Protein AF-A0A7W8E3R4-F1 (afdb_monomer)

Mean predicted aligned error: 11.69 Å

Sequence (68 aa):
MANSAVEKIGNAIGRLTPRELEELYVWLDQHHPQPIDDRLTADLANGNMDRAIFRALDDESRGRTQPL

Organism: NCBI:txid474949

pLDDT: mean 82.64, std 10.17, range [44.16, 96.06]

Radius of gyration: 20.66 Å; Cα contacts (8 Å, |Δi|>4): 14; chains: 1; bounding box: 55×27×43 Å

Secondary structure (DSSP, 8-state):
----HHHHHHHHHTT--HHHHHHHHHHHHHHS--HHHHHHHHHHHTTHHHHHHHHHHHHHHTT-PPP-

Solvent-accessible surface area (backbone atoms only — not comparable to full-atom values): 4081 Å² total; per-residue (Å²): 133,84,83,42,72,64,59,55,49,52,56,54,60,74,67,50,50,75,67,57,47,52,54,47,51,56,50,41,55,76,76,53,64,48,76,62,55,55,50,50,51,49,33,53,76,67,43,49,53,60,52,50,51,54,46,52,53,50,30,51,78,67,73,62,67,75,86,132

Foldseek 3Di:
DCCDPVVVVVVVLVPDDPVVVVVVVVVCCVPPPDPVNVVVVVCVVVCVVVVVVVVQVVCVVVVNDDDD

Structure (mmCIF, N/CA/C/O backbone):
data_AF-A0A7W8E3R4-F1
#
_entry.id   AF-A0A7W8E3R4-F1
#
loop_
_atom_site.group_PDB
_atom_site.id
_atom_site.type_symbol
_atom_site.label_atom_id
_atom_site.label_alt_id
_atom_site.label_comp_id
_atom_site.label_asym_id
_atom_site.label_entity_id
_atom_site.label_seq_id
_atom_site.pdbx_PDB_ins_code
_atom_site.Cartn_x
_atom_site.Cartn_y
_atom_site.Cartn_z
_atom_site.occupancy
_atom_site.B_iso_or_equiv
_atom_site.auth_seq_id
_atom_site.auth_comp_id
_atom_site.auth_asym_id
_atom_site.auth_atom_id
_atom_site.pdbx_PDB_model_num
ATOM 1 N N . MET A 1 1 ? -30.433 13.664 8.404 1.00 44.16 1 MET A N 1
ATOM 2 C CA . MET A 1 1 ? -29.141 13.334 9.041 1.00 44.16 1 MET A CA 1
ATOM 3 C C . MET A 1 1 ? -28.662 12.008 8.466 1.00 44.16 1 MET A C 1
ATOM 5 O O . MET A 1 1 ? -28.983 10.959 9.013 1.00 44.16 1 MET A O 1
ATOM 9 N N . ALA A 1 2 ? -28.007 12.023 7.306 1.00 51.62 2 ALA A N 1
ATOM 10 C CA . ALA A 1 2 ? -27.397 10.808 6.781 1.00 51.62 2 ALA A CA 1
ATOM 11 C C . ALA A 1 2 ? -26.115 10.575 7.585 1.00 51.62 2 ALA A C 1
ATOM 13 O O . ALA A 1 2 ? -25.099 11.171 7.271 1.00 51.62 2 A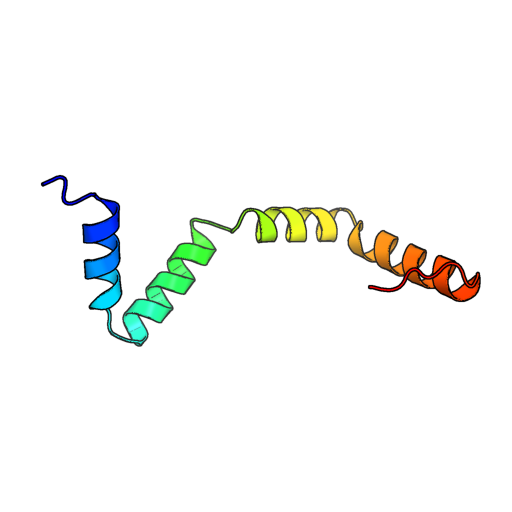LA A O 1
ATOM 14 N N . ASN A 1 3 ? -26.196 9.784 8.660 1.00 57.97 3 ASN A N 1
ATOM 15 C CA . ASN A 1 3 ? -25.013 9.238 9.322 1.00 57.97 3 ASN A CA 1
ATOM 16 C C . ASN A 1 3 ? -24.448 8.200 8.352 1.00 57.97 3 ASN A C 1
ATOM 18 O O . ASN A 1 3 ? -24.899 7.046 8.327 1.00 57.97 3 ASN A O 1
ATOM 22 N N . SER A 1 4 ? -23.627 8.689 7.431 1.00 81.44 4 SER A N 1
ATOM 23 C CA . SER A 1 4 ? -23.137 7.942 6.288 1.00 81.44 4 SER A CA 1
ATOM 24 C C . SER A 1 4 ? -22.403 6.704 6.796 1.00 81.44 4 SER A C 1
ATOM 26 O O . SER A 1 4 ? -21.794 6.715 7.866 1.00 81.44 4 SER A O 1
ATOM 28 N N . ALA A 1 5 ? -22.484 5.593 6.064 1.00 84.12 5 ALA A N 1
ATOM 29 C CA . ALA A 1 5 ? -21.794 4.364 6.463 1.00 84.12 5 ALA A CA 1
ATOM 30 C C . ALA A 1 5 ? -20.296 4.616 6.746 1.00 84.12 5 ALA A C 1
ATOM 32 O O . ALA A 1 5 ? -19.734 4.025 7.664 1.00 84.12 5 ALA A O 1
ATOM 33 N N . VAL A 1 6 ? -19.702 5.575 6.030 1.00 87.12 6 VAL A N 1
ATOM 34 C CA . VAL A 1 6 ? -18.324 6.047 6.203 1.00 87.1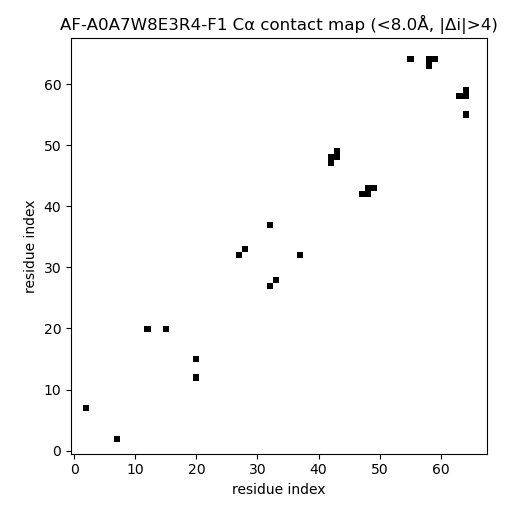2 6 VAL A CA 1
ATOM 35 C C . VAL A 1 6 ? -18.082 6.645 7.592 1.00 87.12 6 VAL A C 1
ATOM 37 O O . VAL A 1 6 ? -17.119 6.265 8.250 1.00 87.12 6 VAL A O 1
ATOM 40 N N . GLU A 1 7 ? -18.962 7.516 8.090 1.00 88.44 7 GLU A N 1
ATOM 41 C CA . GLU A 1 7 ? -18.826 8.104 9.434 1.00 88.44 7 GLU A CA 1
ATOM 42 C C . GLU A 1 7 ? -18.920 7.045 10.537 1.00 88.44 7 GLU A C 1
ATOM 44 O O . GLU A 1 7 ? -18.218 7.119 11.547 1.00 88.44 7 GLU A O 1
ATOM 49 N N . LYS A 1 8 ? -19.760 6.022 10.353 1.00 90.19 8 LYS A N 1
ATOM 50 C CA . LYS A 1 8 ? -19.863 4.908 11.308 1.00 90.19 8 LYS A CA 1
ATOM 51 C C . LYS A 1 8 ? -18.604 4.046 11.317 1.00 90.19 8 LYS A C 1
ATOM 53 O O . LYS A 1 8 ? -18.138 3.685 12.394 1.00 90.19 8 LYS A O 1
ATOM 58 N N . ILE A 1 9 ? -18.052 3.753 10.140 1.00 89.94 9 ILE A N 1
ATOM 59 C CA . ILE A 1 9 ? -16.800 3.002 10.001 1.00 89.94 9 ILE A CA 1
ATOM 60 C C . ILE A 1 9 ? -15.643 3.796 10.617 1.00 89.94 9 ILE A C 1
ATOM 62 O O . ILE A 1 9 ? -14.914 3.254 11.440 1.00 89.94 9 ILE A O 1
ATOM 66 N N . GLY A 1 10 ? -15.528 5.094 10.321 1.00 90.25 10 GLY A N 1
ATOM 67 C CA . GLY A 1 10 ? -14.493 5.956 10.899 1.00 90.25 10 GLY A CA 1
ATOM 68 C C . GLY A 1 10 ? -14.560 6.020 12.427 1.00 90.25 10 GLY A C 1
ATOM 69 O O . GLY A 1 10 ? -13.540 5.892 13.098 1.00 90.25 10 GLY A O 1
ATOM 70 N N . ASN A 1 11 ? -15.766 6.121 12.994 1.00 91.44 11 ASN A N 1
ATOM 71 C CA . ASN A 1 11 ? -15.960 6.082 14.445 1.00 91.44 11 ASN A CA 1
ATOM 72 C C . ASN A 1 11 ? -15.613 4.722 15.071 1.00 91.44 11 ASN A C 1
ATOM 74 O O . ASN A 1 11 ? -15.163 4.683 16.214 1.00 91.44 11 ASN A O 1
ATOM 78 N N . ALA A 1 12 ? -15.842 3.614 14.362 1.00 91.88 12 ALA A N 1
ATOM 79 C CA . ALA A 1 12 ? -15.466 2.283 14.832 1.00 91.88 12 ALA A CA 1
ATOM 80 C C . ALA A 1 12 ? -13.941 2.105 14.822 1.00 91.88 12 ALA A C 1
ATOM 82 O O . ALA A 1 12 ? -13.377 1.672 15.822 1.00 91.88 12 ALA A O 1
ATOM 83 N N . ILE A 1 13 ? -13.279 2.527 13.741 1.00 91.56 13 I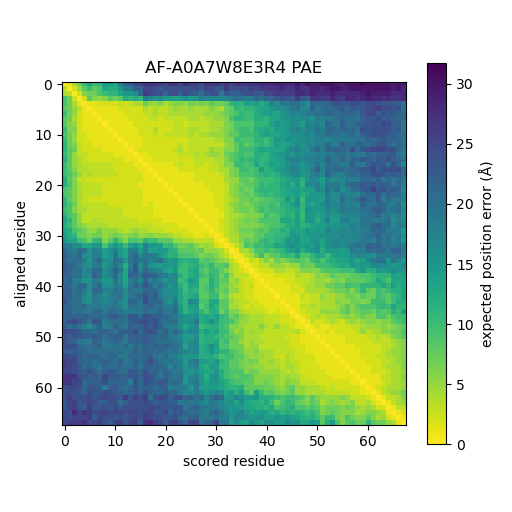LE A N 1
ATOM 84 C CA . ILE A 1 13 ? -11.816 2.494 13.615 1.00 91.56 13 ILE A CA 1
ATOM 85 C C . ILE A 1 13 ? -11.163 3.388 14.677 1.00 91.56 13 ILE A C 1
ATOM 87 O O . ILE A 1 13 ? -10.217 2.971 15.335 1.00 91.56 13 ILE A O 1
ATOM 91 N N . GLY A 1 14 ? -11.707 4.584 14.922 1.00 90.88 14 GLY A N 1
ATOM 92 C CA . GLY A 1 14 ? -11.187 5.513 15.932 1.00 90.88 14 GLY A CA 1
ATOM 93 C C . GLY A 1 14 ? -11.294 5.024 17.383 1.00 90.88 14 GLY A C 1
ATOM 94 O O . GLY A 1 14 ? -10.752 5.668 18.278 1.00 90.88 14 GLY A O 1
ATOM 95 N N . ARG A 1 15 ? -11.996 3.912 17.636 1.00 96.06 15 ARG A N 1
ATOM 96 C CA . ARG A 1 15 ? -12.111 3.276 18.959 1.00 96.06 15 ARG A CA 1
ATOM 97 C C . ARG A 1 15 ? -11.217 2.050 19.121 1.00 96.06 15 ARG A C 1
ATOM 99 O O . ARG A 1 15 ? -11.188 1.496 20.217 1.00 96.06 15 ARG A O 1
ATOM 106 N N . LEU A 1 16 ? -10.532 1.624 18.061 1.00 94.81 16 LEU A N 1
ATOM 107 C CA . LEU A 1 16 ? -9.635 0.480 18.120 1.00 94.81 16 LEU A CA 1
ATOM 108 C C . LEU A 1 16 ? -8.445 0.783 19.025 1.00 94.81 16 LEU A C 1
ATOM 110 O O . LEU A 1 16 ? -7.906 1.893 19.047 1.00 94.81 16 LEU A O 1
ATOM 114 N N . THR A 1 17 ? -8.018 -0.233 19.761 1.00 95.69 17 THR A N 1
ATOM 115 C CA . THR A 1 17 ? -6.727 -0.199 20.439 1.00 95.69 17 THR A CA 1
ATOM 116 C C . THR A 1 17 ? -5.592 -0.233 19.409 1.00 95.69 17 THR A C 1
ATOM 118 O O . THR A 1 17 ? -5.797 -0.687 18.282 1.00 95.69 17 THR A O 1
ATOM 121 N N . PRO A 1 18 ? -4.365 0.189 19.772 1.00 92.44 18 PRO A N 1
ATOM 122 C CA . PRO A 1 18 ? -3.224 0.138 18.855 1.00 92.44 18 PRO A CA 1
ATOM 123 C C . PRO A 1 18 ? -2.993 -1.250 18.243 1.00 92.44 18 PRO A C 1
ATOM 125 O O . PRO A 1 18 ? -2.721 -1.361 17.055 1.00 92.44 18 PRO A O 1
ATOM 128 N N . ARG A 1 19 ? -3.187 -2.310 19.036 1.00 91.94 19 ARG A N 1
ATOM 129 C CA . ARG A 1 19 ? -3.053 -3.694 18.574 1.00 91.94 19 ARG A CA 1
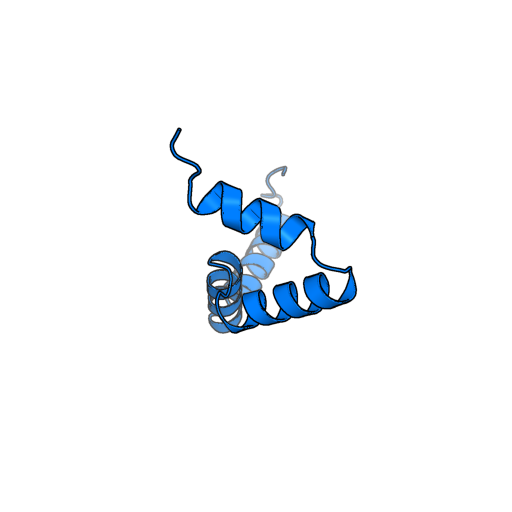ATOM 130 C C . ARG A 1 19 ? -4.136 -4.085 17.568 1.00 91.94 19 ARG A C 1
ATOM 132 O O . ARG A 1 19 ? -3.832 -4.678 16.544 1.00 91.94 19 ARG A O 1
ATOM 139 N N . GLU A 1 20 ? -5.395 -3.7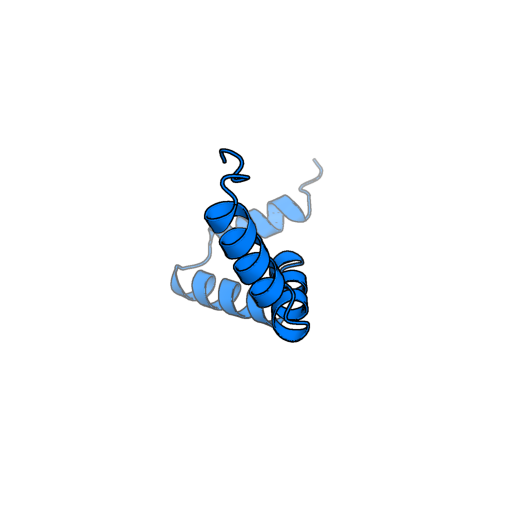57 17.843 1.00 93.31 20 GLU A N 1
ATOM 140 C CA . GLU A 1 20 ? -6.490 -4.055 16.909 1.00 93.31 20 GLU A CA 1
ATOM 141 C C . GLU A 1 20 ? -6.362 -3.237 15.617 1.00 93.31 20 GLU A C 1
ATOM 143 O O . GLU A 1 20 ? -6.772 -3.689 14.552 1.00 93.31 20 GLU A O 1
ATOM 148 N N . LEU A 1 21 ? -5.769 -2.043 15.698 1.00 92.81 21 LEU A N 1
ATOM 149 C CA . LEU A 1 21 ? -5.461 -1.229 14.530 1.00 92.81 21 LEU A CA 1
ATOM 150 C C . LEU A 1 21 ? -4.357 -1.868 13.669 1.00 92.81 21 LEU A C 1
ATOM 152 O O . LEU A 1 21 ? -4.481 -1.886 12.448 1.00 92.81 21 LEU A O 1
ATOM 156 N N . GLU A 1 22 ? -3.313 -2.431 14.281 1.00 89.69 22 GLU A N 1
ATOM 157 C CA . GLU A 1 22 ? -2.296 -3.223 13.572 1.00 89.69 22 GLU A CA 1
ATOM 158 C C . GLU A 1 22 ? -2.905 -4.462 12.902 1.00 89.69 22 GLU A C 1
ATOM 160 O O . GLU A 1 22 ? -2.655 -4.712 11.724 1.00 89.69 22 GLU A O 1
ATOM 165 N N . GLU A 1 23 ? -3.756 -5.203 13.615 1.00 92.56 23 GLU A N 1
ATOM 166 C CA . GLU A 1 23 ? -4.472 -6.362 13.067 1.00 92.56 23 GLU A CA 1
ATOM 167 C C . GLU A 1 23 ? -5.394 -5.956 11.900 1.00 92.56 23 GLU A C 1
ATOM 169 O O . GLU A 1 23 ? -5.455 -6.659 10.888 1.00 92.56 23 GLU A O 1
ATOM 174 N N . LEU A 1 24 ? -6.045 -4.788 11.982 1.00 89.56 24 LEU A N 1
ATOM 175 C CA . LEU A 1 24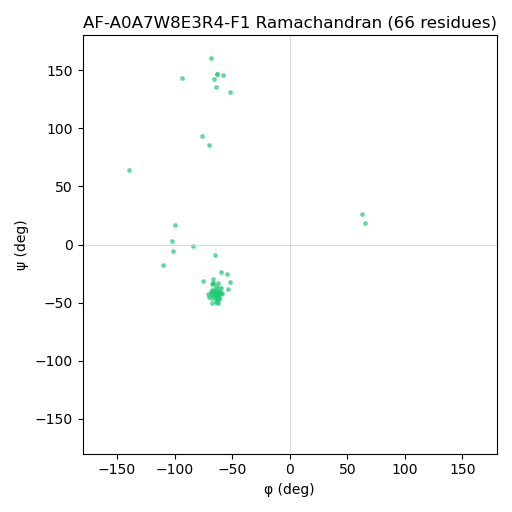 ? -6.832 -4.221 10.884 1.00 89.56 24 LEU A CA 1
ATOM 176 C C . LEU A 1 24 ? -5.961 -3.882 9.667 1.00 89.56 24 LEU A C 1
ATOM 178 O O . LEU A 1 24 ? -6.368 -4.173 8.544 1.00 89.56 24 LEU A O 1
ATOM 182 N N . TYR A 1 25 ? -4.781 -3.285 9.859 1.00 86.94 25 TYR A N 1
ATOM 183 C CA . TYR A 1 25 ? -3.874 -2.989 8.745 1.00 86.94 25 TYR A CA 1
ATOM 184 C C . TYR A 1 25 ? -3.407 -4.261 8.039 1.00 86.94 25 TYR A C 1
ATOM 186 O O . TYR A 1 25 ? -3.453 -4.317 6.814 1.00 86.94 25 TYR A O 1
ATOM 194 N N . VAL A 1 26 ? -3.038 -5.298 8.794 1.00 87.94 26 VAL A N 1
ATOM 195 C CA . VAL A 1 26 ? -2.662 -6.605 8.231 1.00 87.94 26 VAL A CA 1
ATOM 196 C C . VAL A 1 26 ? -3.824 -7.229 7.457 1.00 87.94 26 VAL A C 1
ATOM 198 O O . VAL A 1 26 ? -3.629 -7.766 6.370 1.00 87.94 26 VAL A O 1
ATOM 201 N N . TRP A 1 27 ? -5.044 -7.144 7.989 1.00 90.12 27 TRP A N 1
ATOM 202 C CA . TRP A 1 27 ? -6.229 -7.656 7.305 1.00 90.12 27 TRP A CA 1
ATOM 203 C C . TRP A 1 27 ? -6.512 -6.900 5.997 1.00 90.12 27 TRP A C 1
ATOM 205 O O . TRP A 1 27 ? -6.805 -7.520 4.976 1.00 90.12 27 TRP A O 1
ATOM 215 N N . LEU A 1 28 ? -6.393 -5.569 6.001 1.00 86.06 28 LEU A N 1
ATOM 216 C CA . LEU A 1 28 ? -6.581 -4.749 4.802 1.00 86.06 28 LEU A CA 1
ATOM 217 C C . LEU A 1 28 ? -5.536 -5.058 3.729 1.00 86.06 28 LEU A C 1
ATOM 219 O O . LEU A 1 28 ? -5.903 -5.186 2.569 1.00 86.06 28 LEU A O 1
ATOM 223 N N . ASP A 1 29 ? -4.277 -5.239 4.115 1.00 82.44 29 ASP A N 1
ATOM 224 C CA . ASP A 1 29 ? -3.191 -5.604 3.201 1.00 82.44 29 ASP A CA 1
ATOM 225 C C . ASP A 1 29 ? -3.453 -6.955 2.507 1.00 82.44 29 ASP A C 1
ATOM 227 O O . ASP A 1 29 ? -3.289 -7.103 1.299 1.00 82.44 29 ASP A O 1
ATOM 231 N N . GLN A 1 30 ? -3.975 -7.933 3.253 1.00 83.38 30 GLN A N 1
ATOM 232 C CA . GLN A 1 30 ? -4.270 -9.273 2.732 1.00 83.38 30 GLN A CA 1
ATOM 233 C C . GLN A 1 30 ? -5.525 -9.342 1.851 1.00 83.38 30 GLN A C 1
ATOM 235 O O . GLN A 1 30 ? -5.606 -10.192 0.962 1.00 83.38 30 GLN A O 1
ATOM 240 N N . HIS A 1 31 ? -6.530 -8.504 2.118 1.00 82.44 31 HIS A N 1
ATOM 241 C CA . HIS A 1 31 ? -7.851 -8.604 1.484 1.00 82.44 31 HIS A CA 1
ATOM 242 C C . HIS A 1 31 ? -8.166 -7.474 0.498 1.00 82.44 31 HIS A C 1
ATOM 244 O O . HIS A 1 31 ? -9.071 -7.615 -0.327 1.00 82.44 31 HIS A O 1
ATOM 250 N N . HIS A 1 32 ? -7.427 -6.372 0.565 1.00 76.25 32 HIS A N 1
ATOM 251 C CA . HIS A 1 32 ? -7.568 -5.198 -0.286 1.00 76.25 32 HIS A CA 1
ATOM 252 C C . HIS A 1 32 ? -6.182 -4.664 -0.677 1.00 76.25 32 HIS A C 1
ATOM 254 O O . HIS A 1 32 ? -5.851 -3.535 -0.295 1.00 76.25 32 HIS A O 1
ATOM 260 N N . PRO A 1 33 ? -5.380 -5.441 -1.438 1.00 67.56 33 PRO A N 1
ATOM 261 C CA . PRO A 1 33 ? -4.099 -4.953 -1.936 1.00 67.56 33 PRO A CA 1
ATOM 262 C C . PRO A 1 33 ? -4.327 -3.620 -2.649 1.00 67.56 33 PRO A C 1
ATOM 264 O O . PRO A 1 33 ? -5.289 -3.463 -3.416 1.00 67.56 33 PRO A O 1
ATOM 267 N N . GLN A 1 34 ? -3.513 -2.609 -2.330 1.00 67.94 34 GLN A N 1
ATOM 268 C CA . GLN A 1 34 ? -3.718 -1.299 -2.931 1.00 67.94 34 GLN A CA 1
ATOM 269 C C . GLN A 1 34 ? -3.503 -1.427 -4.444 1.00 67.94 34 GLN A C 1
ATOM 271 O O . GLN A 1 34 ? -2.609 -2.149 -4.885 1.00 67.94 34 GLN A O 1
ATOM 276 N N . PRO A 1 35 ? -4.227 -0.657 -5.271 1.00 67.94 35 PRO A N 1
ATOM 277 C CA . PRO A 1 35 ? -3.985 -0.630 -6.714 1.00 67.94 35 PRO A CA 1
ATOM 278 C C . PRO A 1 35 ? -2.527 -0.298 -7.080 1.00 67.94 35 PRO A C 1
ATOM 280 O O . PRO A 1 35 ? -2.055 -0.655 -8.159 1.00 67.94 35 PRO A O 1
ATOM 283 N N . ILE A 1 36 ? -1.818 0.408 -6.190 1.00 67.69 36 ILE A N 1
ATOM 284 C CA . ILE A 1 36 ? -0.382 0.672 -6.310 1.00 67.69 36 ILE A CA 1
ATOM 285 C C . ILE A 1 36 ? 0.430 -0.602 -6.074 1.00 67.69 36 ILE A C 1
ATOM 287 O O . ILE A 1 36 ? 1.345 -0.841 -6.849 1.00 67.69 36 ILE A O 1
ATOM 291 N N . ASP A 1 37 ? 0.087 -1.427 -5.087 1.00 68.81 37 ASP A N 1
ATOM 292 C CA . ASP A 1 37 ? 0.812 -2.661 -4.761 1.00 68.81 37 ASP A CA 1
ATOM 293 C C . ASP A 1 37 ? 0.660 -3.709 -5.867 1.00 68.81 37 ASP A C 1
ATOM 295 O O . ASP A 1 37 ? 1.642 -4.341 -6.262 1.00 68.81 37 ASP A O 1
ATOM 299 N N . ASP A 1 38 ? -0.532 -3.821 -6.460 1.00 68.81 38 ASP A N 1
ATOM 300 C CA . ASP A 1 38 ? -0.769 -4.679 -7.627 1.00 68.81 38 ASP A CA 1
ATOM 301 C C . ASP A 1 38 ? 0.039 -4.209 -8.839 1.00 68.81 38 ASP A C 1
ATOM 303 O O . ASP A 1 38 ? 0.678 -5.003 -9.535 1.00 68.81 38 ASP A O 1
ATOM 307 N N . ARG A 1 39 ? 0.046 -2.895 -9.089 1.00 72.88 39 ARG A N 1
ATOM 308 C CA . ARG A 1 39 ? 0.798 -2.306 -10.198 1.00 72.88 39 ARG A CA 1
ATOM 309 C C . ARG A 1 39 ? 2.304 -2.436 -9.987 1.00 72.88 39 ARG A C 1
ATOM 311 O O . ARG A 1 39 ? 3.011 -2.774 -10.928 1.00 72.88 39 ARG A O 1
ATOM 318 N N . LEU A 1 40 ? 2.778 -2.225 -8.764 1.00 77.56 40 LEU A N 1
ATOM 319 C CA . LEU A 1 40 ? 4.173 -2.373 -8.365 1.00 77.56 40 LEU A CA 1
ATOM 320 C C . LEU A 1 40 ? 4.630 -3.825 -8.527 1.00 77.56 40 LEU A C 1
ATOM 322 O O . LEU A 1 40 ? 5.670 -4.078 -9.128 1.00 77.56 40 LEU A O 1
ATOM 326 N N . THR A 1 41 ? 3.825 -4.777 -8.057 1.00 77.56 41 THR A N 1
ATOM 327 C CA . THR A 1 41 ? 4.087 -6.214 -8.194 1.00 77.56 41 THR A CA 1
ATOM 328 C C . THR A 1 41 ? 4.109 -6.631 -9.661 1.00 77.56 41 THR A C 1
ATOM 330 O O . THR A 1 41 ? 5.012 -7.352 -10.084 1.00 77.56 41 THR A O 1
ATOM 333 N N . ALA A 1 42 ? 3.164 -6.144 -10.468 1.00 77.12 42 ALA A N 1
ATOM 334 C CA . ALA A 1 42 ? 3.135 -6.402 -11.903 1.00 77.12 42 ALA A CA 1
ATOM 335 C C . ALA A 1 42 ? 4.340 -5.782 -12.629 1.00 77.12 42 ALA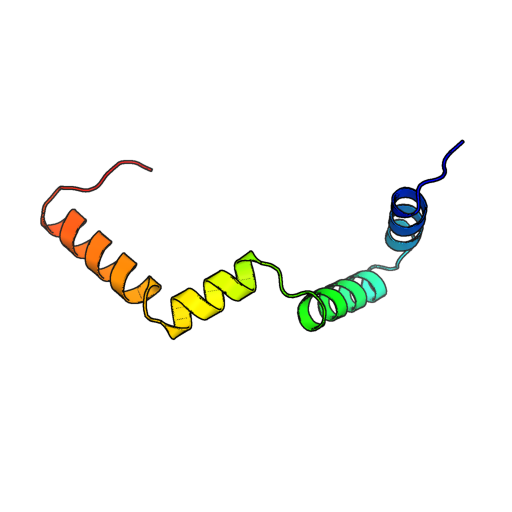 A C 1
ATOM 337 O O . ALA A 1 42 ? 4.944 -6.429 -13.483 1.00 77.12 42 ALA A O 1
ATOM 338 N N . ASP A 1 43 ? 4.722 -4.549 -12.297 1.00 79.06 43 ASP A N 1
ATOM 339 C CA . ASP A 1 43 ? 5.880 -3.874 -12.890 1.00 79.06 43 ASP A CA 1
ATOM 340 C C . ASP A 1 43 ? 7.202 -4.542 -12.489 1.00 79.06 43 ASP A C 1
ATOM 342 O O . ASP A 1 43 ? 8.118 -4.630 -13.312 1.00 79.06 43 ASP A O 1
ATOM 346 N N . LEU A 1 44 ? 7.286 -5.074 -11.269 1.00 80.69 44 LEU A N 1
ATOM 347 C CA . LEU A 1 44 ? 8.410 -5.885 -10.812 1.00 80.69 44 LEU A CA 1
ATOM 348 C C . LEU A 1 44 ? 8.466 -7.223 -11.566 1.00 80.69 44 LEU A C 1
ATOM 350 O O . LEU A 1 44 ? 9.499 -7.565 -12.135 1.00 80.69 44 LEU A O 1
ATOM 354 N N . ALA A 1 45 ? 7.348 -7.951 -11.642 1.00 81.75 45 ALA A N 1
ATOM 355 C CA . ALA A 1 45 ? 7.267 -9.246 -12.323 1.00 81.75 45 ALA A CA 1
ATOM 356 C C . ALA A 1 45 ? 7.558 -9.150 -13.830 1.00 81.75 45 ALA A C 1
ATOM 358 O O . ALA A 1 45 ? 8.140 -10.062 -14.414 1.00 81.75 45 ALA A O 1
ATOM 359 N N . ASN A 1 46 ? 7.186 -8.035 -14.460 1.00 84.38 46 ASN A N 1
ATOM 360 C CA . ASN A 1 46 ? 7.446 -7.773 -15.874 1.00 84.38 46 ASN A CA 1
ATOM 361 C C . ASN A 1 46 ? 8.852 -7.201 -16.147 1.00 84.38 46 ASN A C 1
ATOM 363 O O . ASN A 1 46 ? 9.180 -6.933 -17.304 1.00 84.38 46 ASN A O 1
ATOM 367 N N . GLY A 1 47 ? 9.678 -6.977 -15.115 1.00 84.12 47 GLY A N 1
ATOM 368 C CA . GLY A 1 47 ? 11.006 -6.364 -15.254 1.00 84.12 47 GLY A CA 1
ATOM 369 C C . GLY A 1 47 ? 10.959 -4.904 -15.723 1.00 84.12 47 GLY A C 1
ATOM 370 O O . GLY A 1 47 ? 11.950 -4.363 -16.224 1.00 84.12 47 GLY A O 1
ATOM 371 N N . ASN A 1 48 ? 9.803 -4.243 -15.592 1.00 82.75 48 ASN A N 1
ATOM 372 C CA . ASN A 1 48 ? 9.624 -2.848 -15.990 1.00 82.75 48 ASN A CA 1
ATOM 373 C C . ASN A 1 48 ? 10.459 -1.916 -15.106 1.00 82.75 48 ASN A C 1
ATOM 375 O O . ASN A 1 48 ? 10.968 -0.910 -15.602 1.00 82.75 48 ASN A O 1
ATOM 379 N N . MET A 1 49 ? 10.645 -2.270 -13.830 1.00 83.00 49 MET A N 1
ATOM 380 C CA . MET A 1 49 ? 11.529 -1.537 -12.920 1.00 83.00 49 MET A CA 1
ATOM 381 C C . MET A 1 49 ? 12.988 -1.604 -13.3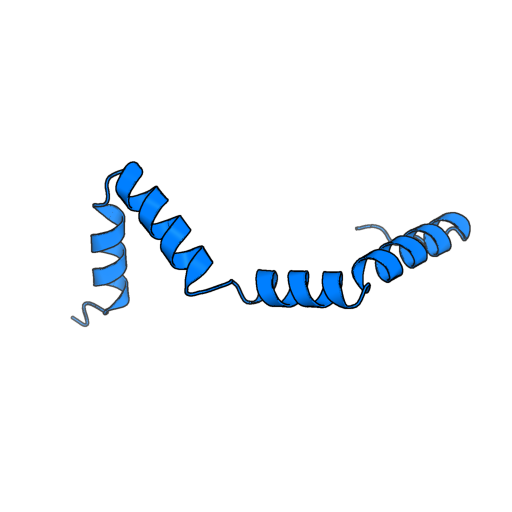59 1.00 83.00 49 MET A C 1
ATOM 383 O O . MET A 1 49 ? 13.623 -0.563 -13.500 1.00 83.00 49 MET A O 1
ATOM 387 N N . ASP A 1 50 ? 13.498 -2.800 -13.658 1.00 84.31 50 ASP A N 1
ATOM 388 C CA . ASP A 1 50 ? 14.876 -2.973 -14.127 1.00 84.31 50 ASP A CA 1
ATOM 389 C C . ASP A 1 50 ? 15.106 -2.187 -15.418 1.00 84.31 50 ASP A C 1
ATOM 391 O O . ASP A 1 50 ? 16.092 -1.465 -15.564 1.00 84.31 50 ASP A O 1
ATOM 395 N N . ARG A 1 51 ? 14.143 -2.239 -16.346 1.00 84.88 51 ARG A N 1
ATOM 396 C CA . ARG A 1 51 ? 14.185 -1.456 -17.586 1.00 84.88 51 ARG A CA 1
ATOM 397 C C . ARG A 1 51 ? 14.179 0.053 -17.324 1.00 84.88 51 ARG A C 1
ATOM 399 O O . ARG A 1 51 ? 14.888 0.778 -18.022 1.00 84.88 51 ARG A O 1
ATOM 406 N N . ALA A 1 52 ? 13.400 0.534 -16.357 1.00 84.75 52 ALA A N 1
ATOM 407 C CA . ALA A 1 52 ? 13.387 1.944 -15.974 1.00 84.75 52 ALA A CA 1
ATOM 408 C C . ALA A 1 52 ? 14.734 2.378 -15.373 1.00 84.75 52 ALA A C 1
ATOM 410 O O . ALA A 1 52 ? 15.237 3.440 -15.732 1.00 84.75 52 ALA A O 1
ATOM 411 N N . ILE A 1 53 ? 15.356 1.528 -14.550 1.00 84.69 53 ILE A N 1
ATOM 412 C CA . ILE A 1 53 ? 16.690 1.756 -13.979 1.00 84.69 53 ILE A CA 1
ATOM 413 C C . ILE A 1 53 ? 17.749 1.813 -15.083 1.00 84.69 53 ILE A C 1
ATOM 415 O O . ILE A 1 53 ? 18.509 2.776 -15.152 1.00 84.69 53 ILE A O 1
ATOM 419 N N . PHE A 1 54 ? 17.777 0.839 -15.997 1.00 87.69 54 PHE A N 1
ATOM 420 C CA . PHE A 1 54 ? 18.724 0.846 -17.117 1.00 87.69 54 PHE A CA 1
ATOM 421 C C . PHE A 1 54 ? 18.564 2.071 -18.007 1.00 87.69 54 PHE A C 1
ATOM 423 O O . PHE A 1 54 ? 19.553 2.625 -18.480 1.00 87.69 54 PHE A O 1
ATOM 430 N N . ARG A 1 55 ? 17.326 2.513 -18.224 1.00 85.94 55 ARG A N 1
ATOM 431 C CA . ARG A 1 55 ? 17.055 3.725 -18.987 1.00 85.94 55 ARG A CA 1
ATOM 432 C C . ARG A 1 55 ? 17.551 4.973 -18.261 1.00 85.94 55 ARG A C 1
ATOM 434 O O . ARG A 1 55 ? 18.175 5.807 -18.900 1.00 85.94 55 ARG A O 1
ATOM 441 N N . ALA A 1 56 ? 17.330 5.075 -16.953 1.00 85.19 56 ALA A N 1
ATOM 442 C CA . ALA A 1 56 ? 17.845 6.183 -16.153 1.00 85.19 56 ALA A CA 1
ATOM 443 C C . ALA A 1 56 ? 19.383 6.235 -16.177 1.00 85.19 56 ALA A C 1
ATOM 445 O O . ALA A 1 56 ? 19.952 7.309 -16.351 1.00 85.19 56 ALA A O 1
ATOM 446 N N . LEU A 1 57 ? 20.048 5.078 -16.088 1.00 87.38 57 LEU A N 1
ATOM 447 C CA . LEU A 1 57 ? 21.505 4.965 -16.216 1.00 87.38 57 LEU A CA 1
ATOM 448 C C . LEU A 1 57 ? 22.001 5.341 -17.624 1.00 87.38 57 LEU A C 1
ATOM 450 O O . LEU A 1 57 ? 23.016 6.021 -17.760 1.00 87.38 57 LEU A O 1
ATOM 454 N N . ASP A 1 58 ? 21.292 4.935 -18.684 1.00 88.75 58 ASP A N 1
ATOM 455 C CA . ASP A 1 58 ? 21.622 5.331 -20.061 1.00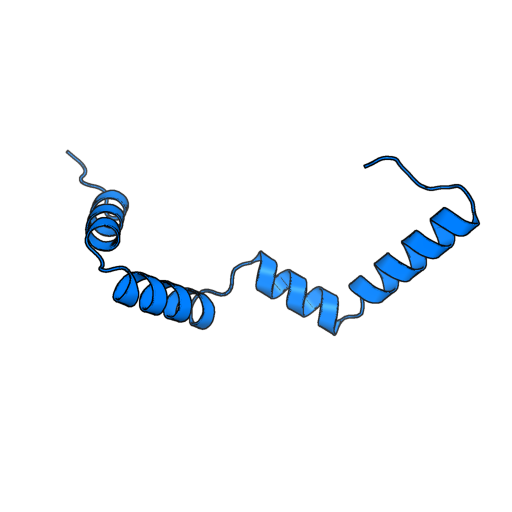 88.75 58 ASP A CA 1
ATOM 456 C C . ASP A 1 58 ? 21.454 6.845 -20.255 1.00 88.75 58 ASP A C 1
ATOM 458 O O . ASP A 1 58 ? 22.344 7.498 -20.804 1.00 88.75 58 ASP A O 1
ATOM 462 N N . ASP A 1 59 ? 20.360 7.418 -19.756 1.00 87.31 59 ASP A N 1
ATOM 463 C CA . ASP A 1 59 ? 20.090 8.852 -19.825 1.00 87.31 59 ASP A CA 1
ATOM 464 C C . ASP A 1 59 ? 21.124 9.659 -19.017 1.00 87.31 59 ASP A C 1
ATOM 466 O O . ASP A 1 59 ? 21.602 10.680 -19.511 1.00 87.31 59 ASP A O 1
ATOM 470 N N . GLU A 1 60 ? 21.567 9.178 -17.851 1.00 86.19 60 GLU A N 1
ATOM 471 C CA . GLU A 1 60 ? 22.692 9.750 -17.093 1.00 86.19 60 GLU A CA 1
ATOM 472 C C . GLU A 1 60 ? 24.003 9.690 -17.876 1.00 86.19 60 GLU A C 1
ATOM 474 O O . GLU A 1 60 ? 24.651 10.720 -18.072 1.00 86.19 60 GLU A O 1
ATOM 479 N N . SER A 1 61 ? 24.358 8.520 -18.415 1.00 87.38 61 SER A N 1
ATOM 480 C CA . SER A 1 61 ? 25.587 8.341 -19.201 1.00 87.38 61 SER A CA 1
ATOM 481 C C . SER A 1 61 ? 25.644 9.238 -20.445 1.00 87.38 61 SER A C 1
ATOM 483 O O . SER A 1 61 ? 26.720 9.557 -20.950 1.00 87.38 61 SER A O 1
ATOM 485 N N . ARG A 1 62 ? 24.476 9.667 -20.936 1.00 89.00 62 ARG A N 1
ATOM 486 C CA . ARG A 1 62 ? 24.300 10.522 -22.115 1.00 89.00 62 ARG A CA 1
ATOM 487 C C . ARG A 1 62 ? 24.004 11.980 -21.766 1.00 89.00 62 ARG A C 1
ATOM 489 O O . ARG A 1 62 ? 23.763 12.765 -22.682 1.00 89.00 62 ARG A O 1
ATOM 496 N N . GLY A 1 63 ? 24.000 12.342 -20.482 1.00 86.81 63 GLY A N 1
ATOM 497 C CA . GLY A 1 63 ? 23.707 13.697 -20.011 1.00 86.81 63 GLY A CA 1
ATOM 498 C C . GLY A 1 63 ? 22.286 14.180 -20.329 1.00 86.81 63 GLY A C 1
ATOM 499 O O . GLY A 1 63 ? 22.070 15.378 -20.480 1.00 86.81 63 GLY A O 1
ATOM 500 N N . ARG A 1 64 ? 21.322 13.264 -20.483 1.00 87.31 64 ARG A N 1
ATOM 501 C CA . ARG A 1 64 ? 19.908 13.540 -20.805 1.00 87.31 64 ARG A CA 1
ATOM 502 C C . ARG A 1 64 ? 18.994 13.497 -19.581 1.00 87.31 64 ARG A C 1
ATOM 504 O O . ARG A 1 64 ? 17.781 13.357 -19.729 1.00 87.31 64 ARG A O 1
ATOM 511 N N . THR A 1 65 ? 19.554 13.575 -18.381 1.00 84.94 65 THR A N 1
ATOM 512 C CA . THR A 1 65 ? 18.768 13.539 -17.148 1.00 84.94 65 THR A CA 1
ATOM 513 C C . THR A 1 65 ? 17.852 14.756 -17.069 1.00 84.94 65 THR A C 1
ATOM 515 O O . THR A 1 65 ? 18.252 15.882 -17.371 1.00 84.94 65 THR A O 1
ATOM 518 N N . GLN A 1 66 ? 16.595 14.528 -16.685 1.00 75.44 66 GLN A N 1
ATOM 519 C CA . GLN A 1 66 ? 15.672 15.603 -16.334 1.00 75.44 66 GLN A CA 1
ATOM 520 C C . GLN A 1 66 ? 15.706 15.839 -14.822 1.00 75.44 66 GLN A C 1
ATOM 522 O O . GLN A 1 66 ? 15.838 14.878 -14.061 1.00 75.44 66 GLN A O 1
ATOM 527 N N . PRO A 1 67 ? 15.592 17.101 -14.376 1.00 69.56 67 PRO A N 1
ATOM 528 C CA . PRO A 1 67 ? 15.374 17.396 -12.970 1.00 69.56 67 PRO A CA 1
ATOM 529 C C . PRO A 1 67 ? 14.024 16.829 -12.512 1.00 69.56 67 PRO A C 1
ATOM 531 O O . PRO A 1 67 ? 13.078 16.761 -13.299 1.00 69.56 67 PRO A O 1
ATOM 534 N N . LEU A 1 68 ? 13.987 16.411 -11.246 1.00 66.75 68 LEU A N 1
ATOM 535 C CA . LEU A 1 68 ? 12.808 15.867 -10.567 1.00 66.75 68 LEU A CA 1
ATOM 536 C C . LEU A 1 68 ? 11.708 16.917 -10.376 1.00 66.75 68 LEU A C 1
ATOM 538 O O . LEU A 1 68 ? 12.055 18.078 -10.053 1.00 66.75 68 LEU A O 1
#